Protein AF-A0A9D9TT64-F1 (afdb_monomer_lite)

Sequence (132 aa):
MPFITQQVAKINPESNFFFNSEVLSYPIAPLVSTRFFQDKNNVKTMKTRIVVFIDERNQSVPKIGEHKIENNVLSIYIDYDYSDKIPKKGYTAWYFEFEFTSPQIDAIDTLETYLRDIDPVTSRGTVTMVQG

Foldseek 3Di:
DKDKPKDKDFPCPDDFDDDPPPPDDPPHDKDKDWDWDQDPVRAIKIKMKIKGWAQPVFPDRWDWDDWDDDQLEIETETEGADDPDDRPPHTTIMMMIIMTGDPCPVSRPYYHYYYDHPDPVPPDDDDDDDDD

Structure (mmCIF, N/CA/C/O backbone):
data_AF-A0A9D9TT64-F1
#
_entry.id   AF-A0A9D9TT64-F1
#
loop_
_atom_site.group_PDB
_atom_site.id
_atom_site.type_symbol
_atom_site.label_atom_id
_atom_site.label_alt_id
_atom_site.label_comp_id
_atom_site.label_asym_id
_atom_site.label_entity_id
_atom_site.label_seq_id
_atom_site.pdbx_PDB_ins_code
_atom_site.Cartn_x
_atom_site.Cartn_y
_atom_site.Cartn_z
_atom_site.occupancy
_atom_site.B_iso_or_equiv
_atom_site.auth_seq_id
_atom_site.auth_comp_id
_atom_site.auth_asym_id
_atom_site.auth_atom_id
_atom_site.pdbx_PDB_model_num
ATOM 1 N N . MET A 1 1 ? -8.277 13.278 12.885 1.00 41.47 1 MET A N 1
ATOM 2 C CA . MET A 1 1 ? -7.524 13.133 11.622 1.00 41.47 1 MET A CA 1
ATOM 3 C C . MET A 1 1 ? -6.797 11.805 11.673 1.00 41.47 1 MET A C 1
ATOM 5 O O . MET A 1 1 ? -6.288 11.499 12.747 1.00 41.47 1 MET A O 1
ATOM 9 N N . PRO A 1 2 ? -6.782 11.018 10.590 1.00 56.22 2 PRO A N 1
ATOM 10 C CA . PRO A 1 2 ? -5.975 9.807 10.542 1.00 56.22 2 PRO A CA 1
ATOM 11 C C . PRO A 1 2 ? -4.499 10.178 10.696 1.00 56.22 2 PRO A C 1
ATOM 13 O O . PRO A 1 2 ? -4.012 11.095 10.035 1.00 56.22 2 PRO A O 1
ATOM 16 N N . PHE A 1 3 ? -3.811 9.512 11.620 1.00 53.88 3 PHE A N 1
ATOM 17 C CA . PHE A 1 3 ? -2.372 9.666 11.800 1.00 53.88 3 PHE A CA 1
ATOM 18 C C . PHE A 1 3 ? -1.682 8.566 11.005 1.00 53.88 3 PHE A C 1
ATOM 20 O O . PHE A 1 3 ? -1.972 7.397 11.234 1.00 53.88 3 PHE A O 1
ATOM 27 N N . ILE A 1 4 ? -0.804 8.946 10.077 1.00 60.09 4 ILE A N 1
ATOM 28 C CA . ILE A 1 4 ? -0.002 8.024 9.274 1.00 60.09 4 ILE A CA 1
ATOM 29 C C . ILE A 1 4 ? 1.442 8.169 9.753 1.00 60.09 4 ILE A C 1
ATOM 31 O O . ILE A 1 4 ? 2.141 9.101 9.360 1.00 60.09 4 ILE A O 1
ATOM 35 N N . THR A 1 5 ? 1.909 7.261 10.613 1.00 58.00 5 THR A N 1
ATOM 36 C CA . THR A 1 5 ? 3.359 7.076 10.779 1.00 58.00 5 THR A CA 1
ATOM 37 C C . THR A 1 5 ? 3.846 6.417 9.502 1.00 58.00 5 THR A C 1
ATOM 39 O O . THR A 1 5 ? 3.461 5.284 9.262 1.00 58.00 5 THR A O 1
ATOM 42 N N . GLN A 1 6 ? 4.633 7.096 8.671 1.00 71.81 6 GLN A N 1
ATOM 43 C CA . GLN A 1 6 ? 5.074 6.558 7.384 1.00 71.81 6 GLN A CA 1
ATOM 44 C C . GLN A 1 6 ? 6.572 6.259 7.412 1.00 71.81 6 GLN A C 1
ATOM 46 O O . GLN A 1 6 ? 7.386 7.151 7.646 1.00 71.81 6 GLN A O 1
ATOM 51 N N . GLN A 1 7 ? 6.941 5.019 7.107 1.00 77.94 7 GLN A N 1
ATOM 52 C CA . GLN A 1 7 ? 8.305 4.665 6.733 1.00 77.94 7 GLN A CA 1
ATOM 53 C C . GLN A 1 7 ? 8.324 4.311 5.250 1.00 77.94 7 GLN A C 1
ATOM 55 O O . GLN A 1 7 ? 7.560 3.452 4.818 1.00 77.94 7 GLN A O 1
ATOM 60 N N . VAL A 1 8 ? 9.211 4.952 4.487 1.00 80.38 8 VAL A N 1
ATOM 61 C CA . VAL A 1 8 ? 9.496 4.596 3.091 1.00 80.38 8 VAL A CA 1
ATOM 62 C C . VAL A 1 8 ? 10.962 4.221 2.981 1.00 80.38 8 VAL A C 1
ATOM 64 O O . VAL A 1 8 ? 11.824 4.968 3.443 1.00 80.38 8 VAL A O 1
ATOM 67 N N . ALA A 1 9 ? 11.256 3.070 2.386 1.00 82.69 9 ALA A N 1
ATOM 68 C CA . ALA A 1 9 ? 12.626 2.618 2.186 1.00 82.69 9 ALA A CA 1
ATOM 69 C C . ALA A 1 9 ? 12.784 1.859 0.868 1.00 82.69 9 ALA A C 1
ATOM 71 O O . ALA A 1 9 ? 11.919 1.077 0.477 1.00 82.69 9 ALA A O 1
ATOM 72 N N . LYS A 1 10 ? 13.931 2.041 0.210 1.00 81.56 10 LYS A N 1
ATOM 73 C CA . LYS A 1 10 ? 14.382 1.152 -0.864 1.00 81.56 10 LYS A CA 1
ATOM 74 C C . LYS A 1 10 ? 14.914 -0.132 -0.229 1.00 81.56 10 LYS A C 1
ATOM 76 O O . LYS A 1 10 ? 15.817 -0.062 0.601 1.00 81.56 10 LYS A O 1
ATOM 81 N N . ILE A 1 11 ? 14.367 -1.289 -0.602 1.00 82.25 11 ILE A N 1
ATOM 82 C CA . ILE A 1 11 ? 14.741 -2.579 0.017 1.00 82.25 11 ILE A CA 1
ATOM 83 C C . ILE A 1 11 ? 15.737 -3.398 -0.809 1.00 82.25 11 ILE A C 1
ATOM 85 O O . ILE A 1 11 ? 16.276 -4.380 -0.311 1.00 82.25 11 ILE A O 1
ATOM 89 N N . ASN A 1 12 ? 16.037 -2.974 -2.038 1.00 75.12 12 ASN A N 1
ATOM 90 C CA . ASN A 1 12 ? 17.067 -3.565 -2.895 1.00 75.12 12 ASN A CA 1
ATOM 91 C C . ASN A 1 12 ? 18.101 -2.521 -3.355 1.00 75.12 12 ASN A C 1
ATOM 93 O O . ASN A 1 12 ? 18.135 -2.132 -4.522 1.00 75.12 12 ASN A O 1
ATOM 97 N N . PRO A 1 13 ? 18.942 -2.007 -2.446 1.00 61.00 13 PRO A N 1
ATOM 98 C CA . PRO A 1 13 ? 19.910 -0.972 -2.795 1.00 61.00 13 PRO A CA 1
ATOM 99 C C . PRO A 1 13 ? 20.976 -1.441 -3.801 1.00 61.00 13 PRO A C 1
ATOM 101 O O . PRO A 1 13 ? 21.457 -0.609 -4.564 1.00 61.00 13 PRO A O 1
ATOM 104 N N . GLU A 1 14 ? 21.303 -2.739 -3.839 1.00 61.53 14 GLU A N 1
ATOM 105 C CA . GLU A 1 14 ? 22.468 -3.260 -4.580 1.00 61.53 14 GLU A CA 1
ATOM 106 C C . GLU A 1 14 ? 22.148 -4.220 -5.739 1.00 61.53 14 GLU A C 1
ATOM 108 O O . GLU A 1 14 ? 23.037 -4.547 -6.523 1.00 61.53 14 GLU A O 1
ATOM 113 N N . SER A 1 15 ? 20.901 -4.676 -5.891 1.00 61.19 15 SER A N 1
ATOM 114 C CA . SER A 1 15 ? 20.521 -5.618 -6.951 1.00 61.19 15 SER A CA 1
ATOM 115 C C . SER A 1 15 ? 19.167 -5.280 -7.566 1.00 61.19 15 SER A C 1
ATOM 117 O O . SER A 1 15 ? 18.179 -5.031 -6.873 1.00 61.19 15 SER A O 1
ATOM 119 N N . ASN A 1 16 ? 19.113 -5.282 -8.895 1.00 62.78 16 ASN A N 1
ATOM 120 C CA . ASN A 1 16 ? 17.876 -5.064 -9.630 1.00 62.78 16 ASN A CA 1
ATOM 121 C C . ASN A 1 16 ? 17.043 -6.345 -9.651 1.00 62.78 16 ASN A C 1
ATOM 123 O O . ASN A 1 16 ? 17.559 -7.427 -9.940 1.00 62.78 16 ASN A O 1
ATOM 127 N N . PHE A 1 17 ? 15.742 -6.218 -9.385 1.00 67.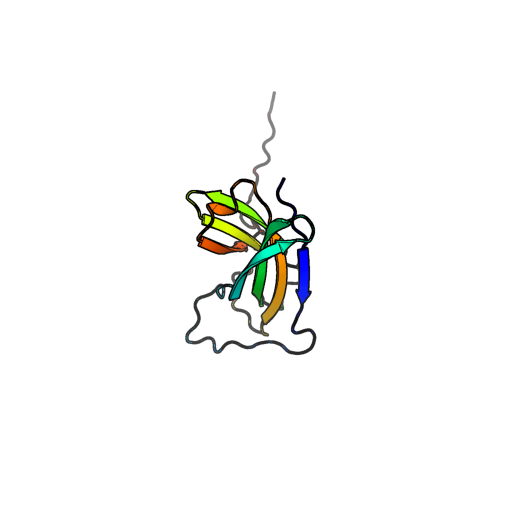44 17 PHE A N 1
ATOM 128 C CA . PHE A 1 17 ? 14.810 -7.307 -9.650 1.00 67.44 17 PHE A CA 1
ATOM 129 C C . PHE A 1 17 ? 14.495 -7.342 -11.140 1.00 67.44 17 PHE A C 1
ATOM 131 O O . PHE A 1 17 ? 14.138 -6.321 -11.733 1.00 67.44 17 PHE A O 1
ATOM 138 N N . PHE A 1 18 ? 14.588 -8.528 -11.731 1.00 69.19 18 PHE A N 1
ATOM 139 C CA . PHE A 1 18 ? 14.080 -8.793 -13.067 1.00 69.19 18 PHE A CA 1
ATOM 140 C C . PHE A 1 18 ? 12.884 -9.707 -12.932 1.00 69.19 18 PHE A C 1
ATOM 142 O O . PHE A 1 18 ? 12.988 -10.822 -12.422 1.00 69.19 18 PHE A O 1
ATOM 149 N N . PHE A 1 19 ? 11.746 -9.222 -13.393 1.00 68.00 19 PHE A N 1
ATOM 150 C CA . PHE A 1 19 ? 10.599 -10.079 -13.559 1.00 68.00 19 PHE A CA 1
ATOM 151 C C . PHE A 1 19 ? 10.642 -10.713 -14.948 1.00 68.00 19 PHE A C 1
ATOM 153 O O . PHE A 1 19 ? 10.956 -10.032 -15.923 1.00 68.00 19 PHE A O 1
ATOM 160 N N . ASN A 1 20 ? 10.335 -12.008 -15.045 1.00 64.12 20 ASN A N 1
ATOM 161 C CA . ASN A 1 20 ? 10.224 -12.671 -16.339 1.00 64.12 20 ASN A CA 1
ATOM 162 C C . ASN A 1 20 ? 9.018 -12.081 -17.097 1.00 64.12 20 ASN A C 1
ATOM 164 O O . ASN A 1 20 ? 7.872 -12.236 -16.676 1.00 64.12 20 ASN A O 1
ATOM 168 N N . SER A 1 21 ? 9.299 -11.326 -18.160 1.00 59.97 21 SER A N 1
ATOM 169 C CA . SER A 1 21 ? 8.387 -10.345 -18.761 1.00 59.97 21 SER A CA 1
ATOM 170 C C . SER A 1 21 ? 7.283 -10.938 -19.638 1.00 59.97 21 SER A C 1
ATOM 172 O O . SER A 1 21 ? 6.427 -10.194 -20.101 1.00 59.97 21 SER A O 1
ATOM 174 N N . GLU A 1 22 ? 7.284 -12.247 -19.897 1.00 59.03 22 GLU A N 1
ATOM 175 C CA . GLU A 1 22 ? 6.323 -12.862 -20.826 1.00 59.03 22 GLU A CA 1
ATOM 176 C C . GLU A 1 22 ? 4.923 -13.075 -20.222 1.00 59.03 22 GLU A C 1
ATOM 178 O O . GLU A 1 22 ? 3.971 -13.308 -20.962 1.00 59.03 22 GLU A O 1
ATOM 183 N N . VAL A 1 23 ? 4.772 -12.975 -18.894 1.00 60.72 23 VAL A N 1
ATOM 184 C CA . VAL A 1 23 ? 3.529 -13.357 -18.186 1.00 60.72 23 VAL A CA 1
ATOM 185 C C . VAL A 1 23 ? 2.965 -12.233 -17.300 1.00 60.72 23 VAL A C 1
ATOM 187 O O . VAL A 1 23 ? 1.935 -12.407 -16.655 1.00 60.72 23 VAL A O 1
ATOM 190 N N . LEU A 1 24 ? 3.603 -11.059 -17.246 1.00 64.88 24 LEU A N 1
ATOM 191 C CA . LEU A 1 24 ? 3.208 -9.993 -16.317 1.00 64.88 24 LEU A CA 1
ATOM 192 C C . LEU A 1 24 ? 2.459 -8.850 -16.997 1.00 64.88 24 LEU A C 1
ATOM 194 O O . LEU A 1 24 ? 2.939 -8.252 -17.957 1.00 64.88 24 LEU A O 1
ATOM 198 N N . SER A 1 25 ? 1.300 -8.506 -16.435 1.00 66.88 25 SER A N 1
ATOM 199 C CA . SER A 1 25 ? 0.593 -7.258 -16.716 1.00 66.88 25 SER A CA 1
ATOM 200 C C . SER A 1 25 ? 1.236 -6.107 -15.942 1.00 66.88 25 SER A C 1
ATOM 202 O O . SER A 1 25 ? 1.441 -6.217 -14.731 1.00 66.88 25 SER A O 1
ATOM 204 N N . TYR A 1 26 ? 1.530 -5.004 -16.631 1.00 66.88 26 TYR A N 1
ATOM 205 C CA . TYR A 1 26 ? 2.085 -3.789 -16.036 1.00 66.88 26 TYR A CA 1
ATOM 206 C C . TYR A 1 26 ? 1.002 -2.716 -15.827 1.00 66.88 26 TYR A C 1
ATOM 208 O O . TYR A 1 26 ? 0.108 -2.614 -16.670 1.00 66.88 26 TYR A O 1
ATOM 216 N N . PRO A 1 27 ? 1.090 -1.894 -14.762 1.00 71.56 27 PRO A N 1
ATOM 217 C CA . PRO A 1 27 ? 2.075 -1.953 -13.676 1.00 71.56 27 PRO A CA 1
ATOM 218 C C . PRO A 1 27 ? 1.908 -3.205 -12.798 1.00 71.56 27 PRO A C 1
ATOM 220 O O . PRO A 1 27 ? 0.821 -3.768 -12.698 1.00 71.56 27 PRO A O 1
ATOM 223 N N . ILE A 1 28 ? 3.001 -3.654 -12.170 1.00 77.38 28 ILE A N 1
ATOM 224 C CA . ILE A 1 28 ? 2.964 -4.817 -11.272 1.00 77.38 28 ILE A CA 1
ATOM 225 C C . ILE A 1 28 ? 2.147 -4.443 -10.035 1.00 77.38 28 ILE A C 1
ATOM 227 O O . ILE A 1 28 ? 2.428 -3.429 -9.396 1.00 77.38 28 ILE A O 1
ATOM 231 N N . ALA A 1 29 ? 1.159 -5.269 -9.690 1.00 81.06 29 ALA A N 1
ATOM 232 C CA . ALA A 1 29 ? 0.326 -5.043 -8.517 1.00 81.06 29 ALA A CA 1
ATOM 233 C C . ALA A 1 29 ? 1.172 -4.963 -7.224 1.00 81.06 29 ALA A C 1
ATOM 235 O O . ALA A 1 29 ? 2.117 -5.745 -7.062 1.00 81.06 29 ALA A O 1
ATOM 236 N N . PRO A 1 30 ? 0.842 -4.053 -6.288 1.00 85.75 30 PRO A N 1
ATOM 237 C CA . PRO A 1 30 ? 1.486 -4.002 -4.980 1.00 85.75 30 PRO A CA 1
ATOM 238 C C . PRO A 1 30 ? 1.337 -5.311 -4.200 1.00 85.75 30 PRO A C 1
ATOM 240 O O . PRO A 1 30 ? 0.292 -5.960 -4.238 1.00 85.75 30 PRO A O 1
ATOM 243 N N . LEU A 1 31 ? 2.357 -5.656 -3.416 1.00 88.94 31 LEU A N 1
ATOM 244 C CA . LEU A 1 31 ? 2.252 -6.693 -2.392 1.00 88.94 31 LEU A CA 1
ATOM 245 C C . LEU A 1 31 ? 1.866 -6.037 -1.074 1.00 88.94 31 LEU A C 1
ATOM 247 O O . LEU A 1 31 ? 2.574 -5.150 -0.600 1.00 88.94 31 LEU A O 1
ATOM 251 N N . VAL A 1 32 ? 0.765 -6.479 -0.473 1.00 91.00 32 VAL A N 1
ATOM 252 C CA . VAL A 1 32 ? 0.191 -5.836 0.713 1.00 91.00 32 VAL A CA 1
ATOM 253 C C . VAL A 1 32 ? -0.014 -6.849 1.824 1.00 91.00 32 VAL A C 1
ATOM 255 O O . VAL A 1 32 ? -0.508 -7.952 1.606 1.00 91.00 32 VAL A O 1
ATOM 258 N N . SER A 1 33 ? 0.332 -6.449 3.041 1.00 91.44 33 SER A N 1
ATOM 259 C CA . SER A 1 33 ? -0.028 -7.158 4.262 1.00 91.44 33 SER A CA 1
ATOM 260 C C . SER A 1 33 ? -0.568 -6.159 5.270 1.00 91.44 33 SER A C 1
ATOM 262 O O . SER A 1 33 ? 0.038 -5.112 5.495 1.00 91.44 33 SER A O 1
ATOM 264 N N . THR A 1 34 ? -1.699 -6.482 5.888 1.00 92.56 34 THR A N 1
ATOM 265 C CA . THR A 1 34 ? -2.310 -5.641 6.915 1.00 92.56 34 THR A CA 1
ATOM 266 C C . THR A 1 34 ? -2.752 -6.467 8.112 1.00 92.56 34 THR A C 1
ATOM 268 O O . THR A 1 34 ? -3.074 -7.650 7.988 1.00 92.56 34 THR A O 1
ATOM 271 N N . ARG A 1 35 ? -2.733 -5.847 9.291 1.00 93.19 35 ARG A N 1
ATOM 272 C CA . ARG A 1 35 ? -3.291 -6.410 10.521 1.00 93.19 35 ARG A CA 1
ATOM 273 C C . ARG A 1 35 ? -3.802 -5.309 11.434 1.00 93.19 35 ARG A C 1
ATOM 275 O O . ARG A 1 35 ? -3.203 -4.238 11.521 1.00 93.19 35 ARG A O 1
ATOM 282 N N . PHE A 1 36 ? -4.837 -5.615 12.203 1.00 93.25 36 PHE A N 1
ATOM 283 C CA . PHE A 1 36 ? -5.236 -4.774 13.324 1.00 93.25 36 PHE A CA 1
ATOM 284 C C . PHE A 1 36 ? -4.399 -5.083 14.569 1.00 93.25 36 PHE A C 1
ATOM 286 O O . PHE A 1 36 ? -3.982 -6.220 14.801 1.00 93.25 36 PHE A O 1
ATOM 293 N N . PHE A 1 37 ? -4.158 -4.061 15.379 1.00 91.31 37 PHE A N 1
ATOM 294 C CA . PHE A 1 37 ? -3.618 -4.175 16.727 1.00 91.31 37 PHE A CA 1
ATOM 295 C C . PHE A 1 37 ? -4.209 -3.069 17.609 1.00 91.31 37 PHE A C 1
ATOM 297 O O . PHE A 1 37 ? -4.802 -2.119 17.102 1.00 91.31 37 PHE A O 1
ATOM 304 N N . GLN A 1 38 ? -4.068 -3.198 18.924 1.00 91.56 38 GLN A N 1
ATOM 305 C CA . GLN A 1 38 ? -4.352 -2.113 19.862 1.00 91.56 38 GLN A CA 1
ATOM 306 C C . GLN A 1 38 ? -3.030 -1.500 20.310 1.00 91.56 38 GLN A C 1
ATOM 308 O O . GLN A 1 38 ? -2.091 -2.227 20.646 1.00 91.56 38 GLN A O 1
ATOM 313 N N . ASP A 1 39 ? -2.938 -0.175 20.265 1.00 81.69 39 ASP A N 1
ATOM 314 C CA . ASP A 1 39 ? -1.766 0.536 20.763 1.00 81.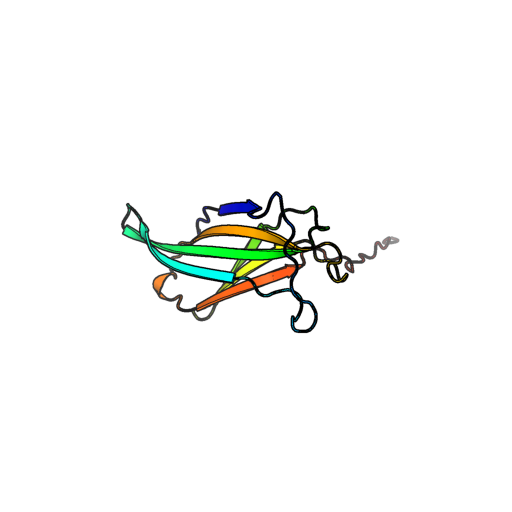69 39 ASP A CA 1
ATOM 315 C C . ASP A 1 39 ? -1.746 0.607 22.304 1.00 81.69 39 ASP A C 1
ATOM 317 O O . ASP A 1 39 ? -2.623 0.084 22.996 1.00 81.69 39 ASP A O 1
ATOM 321 N N . LYS A 1 40 ? -0.729 1.271 22.866 1.00 84.06 40 LYS A N 1
ATOM 322 C CA . LYS A 1 40 ? -0.574 1.420 24.325 1.00 84.06 40 LYS A CA 1
ATOM 323 C C . LYS A 1 40 ? -1.719 2.195 24.994 1.00 84.06 40 LYS A C 1
ATOM 325 O O . LYS A 1 40 ? -1.855 2.118 26.210 1.00 84.06 40 LYS A O 1
ATOM 330 N N . ASN A 1 41 ? -2.515 2.927 24.219 1.00 87.06 41 ASN A N 1
ATOM 331 C CA . ASN A 1 41 ? -3.652 3.716 24.676 1.00 87.06 41 ASN A CA 1
ATOM 332 C C . ASN A 1 41 ? -4.992 3.016 24.383 1.00 87.06 41 ASN A C 1
ATOM 334 O O . ASN A 1 41 ? -6.039 3.657 24.461 1.00 87.06 41 ASN A O 1
ATOM 338 N N . ASN A 1 42 ? -4.976 1.717 24.048 1.00 87.50 42 ASN A N 1
ATOM 339 C CA . ASN A 1 42 ? -6.139 0.931 23.617 1.00 87.50 42 ASN A CA 1
ATOM 340 C C . ASN A 1 42 ? -6.824 1.461 22.345 1.00 87.50 42 ASN A C 1
ATOM 342 O O . ASN A 1 42 ? -7.984 1.139 22.083 1.00 87.50 42 ASN A O 1
ATOM 346 N N . VAL A 1 43 ? -6.122 2.244 21.525 1.00 88.94 43 VAL A N 1
ATOM 347 C CA . VAL A 1 43 ? -6.640 2.694 20.233 1.00 88.94 43 VAL A CA 1
ATOM 348 C C . VAL A 1 43 ? -6.439 1.568 19.227 1.00 88.94 43 VAL A C 1
ATOM 350 O O . VAL A 1 43 ? -5.322 1.079 19.035 1.00 88.94 43 VAL A O 1
ATOM 353 N N . LYS A 1 44 ? -7.532 1.126 18.592 1.00 91.25 44 LYS A N 1
ATOM 354 C CA . LYS A 1 44 ? -7.458 0.168 17.488 1.00 91.25 44 LYS A CA 1
ATOM 355 C C . LYS A 1 44 ? -6.790 0.846 16.298 1.00 91.25 44 LYS A C 1
ATOM 357 O O . LYS A 1 44 ? -7.240 1.892 15.833 1.00 91.25 44 LYS A O 1
ATOM 362 N N . THR A 1 45 ? -5.744 0.207 15.800 1.00 91.06 45 THR A N 1
ATOM 363 C CA . THR A 1 45 ? -4.881 0.721 14.744 1.00 91.06 45 THR A CA 1
ATOM 364 C C . THR A 1 45 ? -4.662 -0.370 13.712 1.00 91.06 45 THR A C 1
ATOM 366 O O . THR A 1 45 ? -4.447 -1.538 14.042 1.00 91.06 45 THR A O 1
ATOM 369 N N . MET A 1 46 ? -4.714 0.001 12.440 1.00 91.38 46 MET A N 1
ATOM 370 C CA . MET A 1 46 ? -4.382 -0.886 11.336 1.00 91.38 46 MET A CA 1
ATOM 371 C C . MET A 1 46 ? -2.922 -0.657 10.954 1.00 91.38 46 MET A C 1
ATOM 373 O O . MET A 1 46 ? -2.544 0.455 10.598 1.00 91.38 46 MET A O 1
ATOM 377 N N . LYS A 1 47 ? -2.100 -1.703 11.025 1.00 91.88 47 LYS A N 1
ATOM 378 C CA . LYS A 1 47 ? -0.711 -1.684 10.564 1.00 91.88 47 LYS A CA 1
ATOM 379 C C . LYS A 1 47 ? -0.624 -2.329 9.196 1.00 91.88 47 LYS A C 1
ATOM 381 O O . LYS A 1 47 ? -0.917 -3.517 9.071 1.00 91.88 47 LYS A O 1
ATOM 386 N N . THR A 1 48 ? -0.160 -1.570 8.216 1.00 90.88 48 THR A N 1
ATOM 387 C CA . THR A 1 48 ? -0.070 -2.012 6.827 1.00 90.88 48 THR A CA 1
ATOM 388 C C . THR A 1 48 ? 1.359 -1.911 6.325 1.00 90.88 48 THR A C 1
ATOM 390 O O . THR A 1 48 ? 2.084 -0.964 6.632 1.00 90.88 48 THR A O 1
ATOM 393 N N . ARG A 1 49 ? 1.751 -2.901 5.527 1.00 91.94 49 ARG A N 1
ATOM 394 C CA . ARG A 1 49 ? 3.019 -2.965 4.814 1.00 91.94 49 ARG A CA 1
ATOM 395 C C . ARG A 1 49 ? 2.742 -3.158 3.339 1.00 91.94 49 ARG A C 1
ATOM 397 O O . ARG A 1 49 ? 1.980 -4.055 2.984 1.00 91.94 49 ARG A O 1
ATOM 404 N N . ILE A 1 50 ? 3.358 -2.332 2.509 1.00 90.69 50 ILE A N 1
ATOM 405 C CA . ILE A 1 50 ? 3.214 -2.375 1.058 1.00 90.69 50 ILE A CA 1
ATOM 406 C C . ILE A 1 50 ? 4.604 -2.477 0.444 1.00 90.69 50 ILE A C 1
ATOM 408 O O . ILE A 1 50 ? 5.510 -1.740 0.826 1.00 90.69 50 ILE A O 1
ATOM 412 N N . VAL A 1 51 ? 4.768 -3.376 -0.520 1.00 90.62 51 VAL A N 1
ATOM 413 C CA . VAL A 1 51 ? 5.928 -3.406 -1.409 1.00 90.62 51 VAL A CA 1
ATOM 414 C C . VAL A 1 51 ? 5.453 -3.133 -2.825 1.00 90.62 51 VAL A C 1
ATOM 416 O O . VAL A 1 51 ? 4.558 -3.814 -3.324 1.00 90.62 51 VAL A O 1
ATOM 419 N N . VAL A 1 52 ? 6.059 -2.144 -3.474 1.00 88.75 52 VAL A N 1
ATOM 420 C CA . VAL A 1 52 ? 5.807 -1.826 -4.884 1.00 88.75 52 VAL A CA 1
ATOM 421 C C . VAL A 1 52 ? 7.085 -1.966 -5.693 1.00 88.75 52 VAL A C 1
ATOM 423 O O . VAL A 1 52 ? 8.183 -1.742 -5.182 1.00 88.75 52 VAL A O 1
ATOM 426 N N . PHE A 1 53 ? 6.930 -2.312 -6.966 1.00 86.19 53 PHE A N 1
ATOM 427 C CA . PHE A 1 53 ? 8.034 -2.477 -7.901 1.00 86.19 53 PHE A CA 1
ATOM 428 C C . PHE A 1 53 ? 7.934 -1.409 -8.978 1.00 86.19 53 PHE A C 1
ATOM 430 O O . PHE A 1 53 ? 7.008 -1.410 -9.786 1.00 86.19 53 PHE A O 1
ATOM 437 N N . ILE A 1 54 ? 8.895 -0.494 -8.981 1.00 84.88 54 ILE A N 1
ATOM 438 C CA . ILE A 1 54 ? 8.939 0.645 -9.897 1.00 84.88 54 ILE A CA 1
ATOM 439 C C . ILE A 1 54 ? 10.176 0.503 -10.770 1.00 84.88 54 ILE A C 1
ATOM 441 O O . ILE A 1 54 ? 11.198 -0.014 -10.325 1.00 84.88 54 ILE A O 1
ATOM 445 N N . ASP A 1 55 ? 10.081 0.941 -12.020 1.00 82.69 55 ASP A N 1
ATOM 446 C CA . ASP A 1 55 ? 11.228 1.037 -12.918 1.00 82.69 55 ASP A CA 1
ATOM 447 C C . ASP A 1 55 ? 12.408 1.735 -12.228 1.00 82.69 55 ASP A C 1
ATOM 449 O O . ASP A 1 55 ? 12.259 2.844 -11.722 1.00 82.69 55 ASP A O 1
ATOM 453 N N . GLU A 1 56 ? 13.593 1.124 -12.224 1.00 80.81 56 GLU A N 1
ATOM 454 C CA . GLU A 1 56 ? 14.773 1.741 -11.599 1.00 80.81 56 GLU A CA 1
ATOM 455 C C . GLU A 1 56 ? 15.200 3.062 -12.255 1.00 80.81 56 GLU A C 1
ATOM 457 O O . GLU A 1 56 ? 15.961 3.837 -11.675 1.00 80.81 56 GLU A O 1
ATOM 462 N N . ARG A 1 57 ? 14.758 3.310 -13.495 1.00 80.75 57 ARG A N 1
ATOM 463 C CA . ARG A 1 57 ? 15.016 4.575 -14.185 1.00 80.75 57 ARG A CA 1
ATOM 464 C C . ARG A 1 57 ? 14.296 5.725 -13.496 1.00 80.75 57 ARG A C 1
ATOM 466 O O . ARG A 1 57 ? 14.771 6.855 -13.596 1.00 80.75 57 ARG A O 1
ATOM 473 N N . ASN A 1 58 ? 13.201 5.439 -12.796 1.00 79.88 58 ASN A N 1
ATOM 474 C CA . ASN A 1 58 ? 12.500 6.421 -11.994 1.00 79.88 58 ASN A CA 1
ATOM 475 C C . ASN A 1 58 ? 13.368 6.828 -10.794 1.00 79.88 58 ASN A C 1
ATOM 477 O O . ASN A 1 58 ? 13.694 6.009 -9.935 1.00 79.88 58 ASN A O 1
ATOM 481 N N . GLN A 1 59 ? 13.760 8.102 -10.766 1.00 76.81 59 GLN A N 1
ATOM 482 C CA . GLN A 1 59 ? 14.568 8.683 -9.689 1.00 76.81 59 GLN A CA 1
ATOM 483 C C . GLN A 1 59 ? 13.706 9.288 -8.572 1.00 76.81 59 GLN A C 1
ATOM 485 O O . GLN A 1 59 ? 14.222 9.620 -7.504 1.00 76.81 59 GLN A O 1
ATOM 490 N N . SER A 1 60 ? 12.402 9.435 -8.807 1.00 83.38 60 SER A N 1
ATOM 491 C CA . SER A 1 60 ? 11.457 9.999 -7.854 1.00 83.38 60 SER A CA 1
ATOM 492 C C . SER A 1 60 ? 11.097 8.958 -6.797 1.00 83.38 60 SER A C 1
ATOM 494 O O . SER A 1 60 ? 10.700 7.833 -7.103 1.00 83.38 60 SER A O 1
ATOM 496 N N . VAL A 1 61 ? 11.222 9.343 -5.527 1.00 85.44 61 VAL A N 1
ATOM 497 C CA . VAL A 1 61 ? 10.791 8.504 -4.404 1.00 85.44 61 VAL A CA 1
ATOM 498 C C . VAL A 1 61 ? 9.261 8.412 -4.433 1.00 85.44 61 VAL A C 1
ATOM 500 O O . VAL A 1 61 ? 8.603 9.455 -4.358 1.00 85.44 61 VAL A O 1
ATOM 503 N N . PRO A 1 62 ? 8.673 7.208 -4.528 1.00 88.81 62 PRO A N 1
ATOM 504 C CA . PRO A 1 62 ? 7.229 7.059 -4.459 1.00 88.81 62 PRO A CA 1
ATOM 505 C C . PRO A 1 62 ? 6.726 7.419 -3.061 1.00 88.81 62 PRO A C 1
ATOM 507 O O . PRO A 1 62 ? 7.427 7.257 -2.057 1.00 88.81 62 PRO A O 1
ATOM 510 N N . LYS A 1 63 ? 5.487 7.890 -2.977 1.00 89.25 63 LYS A N 1
ATOM 511 C CA . LYS A 1 63 ? 4.890 8.361 -1.722 1.00 89.25 63 LYS A CA 1
ATOM 512 C C . LYS A 1 63 ? 3.498 7.779 -1.527 1.00 89.25 63 LYS A C 1
ATOM 514 O O . LYS A 1 63 ? 2.816 7.446 -2.489 1.00 89.25 63 LYS A O 1
ATOM 519 N N . ILE A 1 64 ? 3.061 7.691 -0.275 1.00 87.44 64 ILE A N 1
ATOM 520 C CA . ILE A 1 64 ? 1.639 7.500 0.009 1.00 87.44 64 ILE A CA 1
ATOM 521 C C . ILE A 1 64 ? 0.931 8.791 -0.409 1.00 87.44 64 ILE A C 1
ATOM 523 O O . ILE A 1 64 ? 1.282 9.878 0.052 1.00 87.44 64 ILE A O 1
ATOM 527 N N . GLY A 1 65 ? 0.005 8.657 -1.347 1.00 86.19 65 GLY A N 1
ATOM 528 C CA . GLY A 1 65 ? -0.846 9.720 -1.845 1.00 86.19 65 GLY A CA 1
ATOM 529 C C . GLY A 1 65 ? -2.124 9.832 -1.025 1.00 86.19 65 GLY A C 1
ATOM 530 O O . GLY A 1 65 ? -2.128 9.772 0.207 1.00 86.19 65 GLY A O 1
ATOM 531 N N . GLU A 1 66 ? -3.235 10.008 -1.728 1.00 86.75 66 GLU A N 1
ATOM 532 C CA . GLU A 1 66 ? -4.548 10.095 -1.100 1.00 86.75 66 GLU A CA 1
ATOM 533 C C . GLU A 1 66 ? -4.975 8.755 -0.488 1.00 86.75 66 GLU A C 1
ATOM 535 O O . GLU A 1 66 ? -4.500 7.676 -0.853 1.00 86.75 66 GLU A O 1
ATOM 540 N N . HIS A 1 67 ? -5.909 8.833 0.453 1.00 88.31 67 HIS A N 1
ATOM 541 C CA . HIS A 1 67 ? -6.624 7.678 0.969 1.00 88.31 67 HIS A CA 1
ATOM 542 C C . HIS A 1 67 ? -8.089 8.047 1.175 1.00 88.31 67 HIS A C 1
ATOM 544 O O . HIS A 1 67 ? -8.415 9.199 1.467 1.00 88.31 67 HIS A O 1
ATOM 550 N N . LYS A 1 68 ? -8.974 7.064 1.029 1.00 90.56 68 LYS A N 1
ATOM 551 C CA . LYS A 1 68 ? -10.417 7.249 1.199 1.00 90.56 68 LYS A CA 1
ATOM 552 C C . LYS A 1 68 ? -11.031 6.045 1.892 1.00 90.56 68 LYS A C 1
ATOM 554 O O . LYS A 1 68 ? -10.594 4.922 1.662 1.00 90.56 68 LYS A O 1
ATOM 559 N N . ILE A 1 69 ? -12.038 6.298 2.722 1.00 90.56 69 ILE A N 1
ATOM 560 C CA . ILE A 1 69 ? -12.908 5.254 3.261 1.00 90.56 69 ILE A CA 1
ATOM 561 C C . ILE A 1 69 ? -14.270 5.418 2.602 1.00 90.56 69 ILE A C 1
ATOM 563 O O . ILE A 1 69 ? -14.888 6.475 2.717 1.00 90.56 69 ILE A O 1
ATOM 567 N N . GLU A 1 70 ? -14.733 4.376 1.925 1.00 92.00 70 GLU A N 1
ATOM 568 C CA . GLU A 1 70 ? -16.037 4.340 1.275 1.00 92.00 70 GLU A CA 1
ATOM 569 C C . GLU A 1 70 ? -16.570 2.906 1.335 1.00 92.00 70 GLU A C 1
ATOM 571 O O . GLU A 1 70 ? -15.846 1.973 1.012 1.00 92.00 70 GLU A O 1
ATOM 576 N N . ASN A 1 71 ? -17.818 2.711 1.773 1.00 92.50 71 ASN A N 1
ATOM 577 C CA . ASN A 1 71 ? -18.463 1.390 1.829 1.00 92.50 71 ASN A CA 1
ATOM 578 C C . ASN A 1 71 ? -17.610 0.291 2.501 1.00 92.50 71 ASN A C 1
ATOM 580 O O . ASN A 1 71 ? -17.474 -0.792 1.945 1.00 92.50 71 ASN A O 1
ATOM 584 N N . ASN A 1 72 ? -17.025 0.568 3.674 1.00 92.62 72 ASN A N 1
ATOM 585 C CA . ASN A 1 72 ? -16.144 -0.353 4.423 1.00 92.62 72 ASN A CA 1
ATOM 586 C C . ASN A 1 72 ? -14.798 -0.685 3.747 1.00 92.62 72 ASN A C 1
ATOM 588 O O . ASN A 1 72 ? -14.005 -1.461 4.282 1.00 92.62 72 ASN A O 1
ATOM 592 N N . VAL A 1 73 ? -14.497 -0.044 2.619 1.00 92.31 73 VAL A N 1
ATOM 593 C CA . VAL A 1 73 ? -13.234 -0.182 1.901 1.00 92.31 73 VAL A CA 1
ATOM 594 C C . VAL A 1 73 ? -12.340 1.011 2.211 1.00 92.31 73 VAL A C 1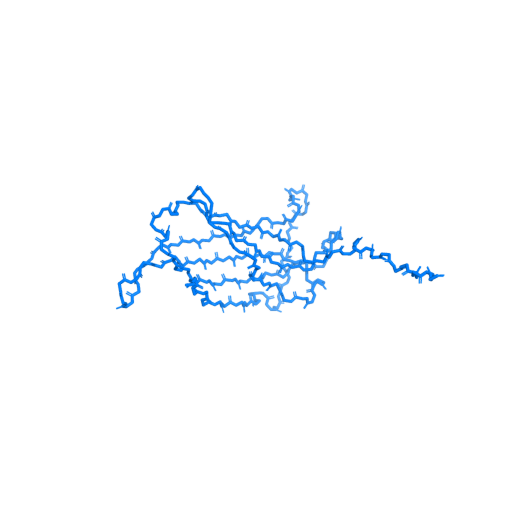
ATOM 596 O O . VAL A 1 73 ? -12.736 2.163 2.028 1.00 92.31 73 VAL A O 1
ATOM 599 N N . LEU A 1 74 ? -11.114 0.742 2.656 1.00 91.69 74 LEU A N 1
ATOM 600 C CA . LEU A 1 74 ? -10.042 1.731 2.687 1.00 91.69 74 LEU A CA 1
ATOM 601 C C . LEU A 1 74 ? -9.214 1.601 1.411 1.00 91.69 74 LEU A C 1
ATOM 603 O O . LEU A 1 74 ? -8.513 0.610 1.229 1.00 91.69 74 LEU A O 1
ATOM 607 N N . SER A 1 75 ? -9.258 2.614 0.552 1.00 91.94 75 SER A N 1
ATOM 608 C CA . SER A 1 75 ? -8.396 2.688 -0.629 1.00 91.94 75 SER A CA 1
ATOM 609 C C . SER A 1 75 ? -7.181 3.564 -0.341 1.00 91.94 75 SER A C 1
ATOM 611 O O . SER A 1 75 ? -7.318 4.657 0.217 1.00 91.94 75 SER A O 1
ATOM 613 N N . ILE A 1 76 ? -6.002 3.107 -0.758 1.00 89.50 76 ILE A N 1
ATOM 614 C CA . ILE A 1 76 ? -4.725 3.809 -0.593 1.00 89.50 76 ILE A CA 1
ATOM 615 C C . ILE A 1 76 ? -4.025 3.913 -1.938 1.00 89.50 76 ILE A C 1
ATOM 617 O O . ILE A 1 76 ? -3.845 2.916 -2.637 1.00 89.50 76 ILE A O 1
ATOM 621 N N . TYR A 1 77 ? -3.597 5.122 -2.278 1.00 88.81 77 TYR A N 1
ATOM 622 C CA . TYR A 1 77 ? -2.876 5.391 -3.512 1.00 88.81 77 TYR A CA 1
ATOM 623 C C . TYR A 1 77 ? -1.383 5.528 -3.212 1.00 88.81 77 TYR A C 1
ATOM 625 O O . TYR A 1 77 ? -0.984 6.266 -2.314 1.00 88.81 77 TYR A O 1
ATOM 633 N N . ILE A 1 78 ? -0.557 4.792 -3.949 1.00 88.69 78 ILE A N 1
ATOM 634 C CA . ILE A 1 78 ? 0.893 4.945 -3.973 1.00 88.69 78 ILE A CA 1
ATOM 635 C C . ILE A 1 78 ? 1.239 5.727 -5.230 1.00 88.69 78 ILE A C 1
ATOM 637 O O . ILE A 1 78 ? 1.127 5.233 -6.350 1.00 88.69 78 ILE A O 1
ATOM 641 N N . ASP A 1 79 ? 1.638 6.962 -4.998 1.00 88.38 79 ASP A N 1
ATOM 642 C CA . ASP A 1 79 ? 1.929 7.972 -5.992 1.00 88.38 79 ASP A CA 1
ATOM 643 C C . ASP A 1 79 ? 3.369 7.809 -6.492 1.00 88.38 79 ASP A C 1
ATOM 645 O O . ASP A 1 79 ? 4.314 7.831 -5.694 1.00 88.38 79 ASP A O 1
ATOM 649 N N . TYR A 1 80 ? 3.544 7.658 -7.806 1.00 84.62 80 TYR A N 1
ATOM 650 C CA . TYR A 1 80 ? 4.851 7.549 -8.457 1.00 84.62 80 TYR A CA 1
ATOM 651 C C . TYR A 1 80 ? 4.849 8.178 -9.853 1.00 84.62 80 TYR A C 1
ATOM 653 O O . TYR A 1 80 ? 3.805 8.335 -10.463 1.00 84.62 80 TYR A O 1
ATOM 661 N N . ASP A 1 81 ? 6.028 8.549 -10.342 1.00 83.12 81 ASP A N 1
ATOM 662 C CA . ASP A 1 81 ? 6.233 9.140 -11.672 1.00 83.12 81 ASP A CA 1
ATOM 663 C C . ASP A 1 81 ? 6.297 8.028 -12.742 1.00 83.12 81 ASP A C 1
ATOM 665 O O . ASP A 1 81 ? 7.312 7.336 -12.888 1.00 83.12 81 ASP A O 1
ATOM 669 N N . TYR A 1 82 ? 5.179 7.717 -13.396 1.00 73.31 82 TYR A N 1
ATOM 670 C CA . TYR A 1 82 ? 5.127 6.572 -14.302 1.00 73.31 82 TYR A CA 1
ATOM 671 C C . TYR A 1 82 ? 5.836 6.853 -15.629 1.00 73.31 82 TYR A C 1
ATOM 673 O O . TYR A 1 82 ? 5.844 7.951 -16.171 1.00 73.31 82 TYR A O 1
ATOM 681 N N . SER A 1 83 ? 6.405 5.797 -16.207 1.00 68.69 83 SER A N 1
ATOM 682 C CA . SER A 1 83 ? 6.910 5.823 -17.571 1.00 68.69 83 SER A CA 1
ATOM 683 C C . SER A 1 83 ? 6.248 4.714 -18.373 1.00 68.69 83 SER A C 1
ATOM 685 O O . SER A 1 83 ? 6.377 3.545 -18.020 1.00 68.69 83 SER A O 1
ATOM 687 N N . ASP A 1 84 ? 5.656 5.062 -19.519 1.00 65.19 84 ASP A N 1
ATOM 688 C CA . ASP A 1 84 ? 5.100 4.108 -20.499 1.00 65.19 84 ASP A CA 1
ATOM 689 C C . ASP A 1 84 ? 6.144 3.142 -21.091 1.00 65.19 84 ASP A C 1
ATOM 691 O O . ASP A 1 84 ? 5.843 2.250 -21.888 1.00 65.19 84 ASP A O 1
ATOM 695 N N . LYS A 1 85 ? 7.421 3.325 -20.751 1.00 67.38 85 LYS A N 1
ATOM 696 C CA . LYS A 1 85 ? 8.502 2.469 -21.220 1.00 67.38 85 LYS A CA 1
ATOM 697 C C . LYS A 1 85 ? 8.566 1.225 -20.347 1.00 67.38 85 LYS A C 1
ATOM 699 O O . LYS A 1 85 ? 8.879 1.320 -19.166 1.00 67.38 85 LYS A O 1
ATOM 704 N N . ILE A 1 86 ? 8.462 0.051 -20.969 1.00 67.81 86 ILE A N 1
ATOM 705 C CA . ILE A 1 86 ? 8.791 -1.226 -20.317 1.00 67.81 86 ILE A CA 1
ATOM 706 C C . ILE A 1 86 ? 10.185 -1.108 -19.662 1.00 67.81 86 ILE A C 1
ATOM 708 O O . ILE A 1 86 ? 11.139 -0.692 -20.347 1.00 67.81 86 ILE A O 1
ATOM 712 N N . PRO A 1 87 ? 10.324 -1.403 -18.357 1.00 69.12 87 PRO A N 1
ATOM 713 C CA . PRO A 1 87 ? 11.600 -1.368 -17.648 1.00 69.12 87 PRO A CA 1
ATOM 714 C C . PRO A 1 87 ? 12.613 -2.304 -18.304 1.00 69.12 87 PRO A C 1
ATOM 716 O O . PRO A 1 87 ? 12.420 -3.513 -18.365 1.00 69.12 87 PRO A O 1
ATOM 719 N N . LYS A 1 88 ? 13.695 -1.732 -18.847 1.00 67.56 88 LYS A N 1
ATOM 720 C CA . LYS A 1 88 ? 14.724 -2.496 -19.583 1.00 67.56 88 LYS A CA 1
ATOM 721 C C . LYS A 1 88 ? 15.885 -2.956 -18.714 1.00 67.56 88 LYS A C 1
ATOM 723 O O . LYS A 1 88 ? 16.605 -3.866 -19.103 1.00 67.56 88 LYS A O 1
ATOM 728 N N . LYS A 1 89 ? 16.122 -2.264 -17.603 1.00 69.31 89 LYS A N 1
ATOM 729 C CA . LYS A 1 89 ? 17.300 -2.482 -16.764 1.00 69.31 89 LYS A CA 1
ATOM 730 C C . LYS A 1 89 ? 16.958 -3.172 -15.428 1.00 69.31 89 LYS A C 1
ATOM 732 O O . LYS A 1 89 ? 17.844 -3.776 -14.830 1.00 69.31 89 LYS A O 1
ATOM 737 N N . GLY A 1 90 ? 15.679 -3.159 -15.031 1.00 78.31 90 GLY A N 1
ATOM 738 C CA . GLY A 1 90 ? 15.166 -3.819 -13.832 1.00 78.31 90 GLY A CA 1
ATOM 739 C C . GLY A 1 90 ? 14.233 -2.928 -13.010 1.00 78.31 90 GLY A C 1
ATOM 740 O O . GLY A 1 90 ? 13.850 -1.835 -13.435 1.00 78.31 90 GLY A O 1
ATOM 741 N N . TYR A 1 91 ? 13.856 -3.421 -11.831 1.00 82.19 91 TYR A N 1
ATOM 742 C CA . TYR A 1 91 ? 12.945 -2.751 -10.904 1.00 82.19 91 TYR A CA 1
ATOM 743 C C . TYR A 1 91 ? 13.623 -2.442 -9.570 1.00 82.19 91 TYR A C 1
ATOM 745 O O . TYR A 1 91 ? 14.369 -3.253 -9.013 1.00 82.19 91 TYR A O 1
ATOM 753 N N . THR A 1 92 ? 13.279 -1.282 -9.021 1.00 86.12 92 THR A N 1
ATOM 754 C CA . THR A 1 92 ? 13.482 -0.935 -7.619 1.00 86.12 92 THR A CA 1
ATOM 755 C C . THR A 1 92 ? 12.245 -1.319 -6.810 1.00 86.12 92 THR A C 1
ATOM 757 O O . THR A 1 92 ? 11.123 -0.939 -7.147 1.00 86.12 92 THR A O 1
ATOM 760 N N . ALA A 1 93 ? 12.459 -2.061 -5.727 1.00 88.12 93 ALA A N 1
ATOM 761 C CA . ALA A 1 93 ? 11.441 -2.386 -4.746 1.00 88.12 93 ALA A CA 1
ATOM 762 C C . ALA A 1 93 ? 11.418 -1.323 -3.640 1.00 88.12 93 ALA A C 1
ATOM 764 O O . ALA A 1 93 ? 12.428 -1.057 -2.976 1.00 88.12 93 ALA A O 1
ATOM 765 N N . TRP A 1 94 ? 10.242 -0.742 -3.430 1.00 88.44 94 TRP A N 1
ATOM 766 C CA . TRP A 1 94 ? 9.984 0.252 -2.397 1.00 88.44 94 TRP A CA 1
ATOM 767 C C . TRP A 1 94 ? 9.071 -0.332 -1.333 1.00 88.44 94 TRP A C 1
ATOM 769 O O . TRP A 1 94 ? 7.992 -0.832 -1.641 1.00 88.44 94 TRP A O 1
ATOM 779 N N . TYR A 1 95 ? 9.515 -0.255 -0.084 1.00 90.56 95 TYR A N 1
ATOM 780 C CA . TYR A 1 95 ? 8.759 -0.648 1.092 1.00 90.56 95 TYR A CA 1
ATOM 781 C C . TYR A 1 95 ? 8.100 0.566 1.726 1.00 90.56 95 TYR A C 1
ATOM 783 O O . TYR A 1 95 ? 8.762 1.571 1.987 1.00 90.56 95 TYR A O 1
ATOM 791 N N . PHE A 1 96 ? 6.818 0.419 2.026 1.00 90.06 96 PHE A N 1
ATOM 792 C CA . PHE A 1 96 ? 6.025 1.346 2.806 1.00 90.06 96 PHE A CA 1
ATOM 793 C C . PHE A 1 96 ? 5.515 0.625 4.044 1.00 90.06 96 PHE A C 1
ATOM 795 O O . PHE A 1 96 ? 4.898 -0.432 3.936 1.00 90.06 96 PHE A O 1
ATOM 802 N N . GLU A 1 97 ? 5.716 1.216 5.213 1.00 90.88 97 GLU A N 1
ATOM 803 C CA . GLU A 1 97 ? 4.993 0.841 6.423 1.00 90.88 97 GLU A CA 1
ATOM 804 C C . GLU A 1 97 ? 4.190 2.038 6.892 1.00 90.88 97 GLU A C 1
ATOM 806 O O . GLU A 1 97 ? 4.727 3.146 6.980 1.00 90.88 97 GLU A O 1
ATOM 811 N N . PHE A 1 98 ? 2.918 1.805 7.201 1.00 88.50 98 PHE A N 1
ATOM 812 C CA . PHE A 1 98 ? 2.137 2.799 7.900 1.00 88.50 98 PHE A CA 1
ATOM 813 C C . PHE A 1 98 ? 1.156 2.226 8.908 1.00 88.50 98 PHE A C 1
ATOM 815 O O . PHE A 1 98 ? 0.723 1.073 8.843 1.00 88.50 98 PHE A O 1
ATOM 822 N N . GLU A 1 99 ? 0.817 3.082 9.859 1.00 91.31 99 GLU A N 1
ATOM 823 C CA . GLU A 1 99 ? -0.219 2.854 10.852 1.00 91.31 99 GLU A CA 1
ATOM 824 C C . GLU A 1 99 ? -1.386 3.784 10.538 1.00 91.31 99 GLU A C 1
ATOM 826 O O . GLU A 1 99 ? -1.168 4.924 10.146 1.00 91.31 99 GLU A O 1
ATOM 831 N N . PHE A 1 100 ? -2.613 3.281 10.639 1.00 89.06 100 PHE A N 1
ATOM 832 C CA . PHE A 1 100 ? -3.825 4.020 10.311 1.00 89.06 100 PHE A CA 1
ATOM 833 C C . PHE A 1 100 ? -4.833 3.915 11.452 1.00 89.06 100 PHE A C 1
ATOM 835 O O . PHE A 1 100 ? -5.118 2.820 11.941 1.00 89.06 100 PHE A O 1
ATOM 842 N N . THR A 1 101 ? -5.393 5.058 11.842 1.00 90.25 101 THR A N 1
ATOM 843 C CA . THR A 1 101 ? -6.466 5.180 12.834 1.00 90.25 101 THR A CA 1
ATOM 844 C C . THR A 1 101 ? -7.601 6.023 12.266 1.00 90.25 101 THR A C 1
ATOM 846 O O . THR A 1 101 ? -7.381 7.007 11.561 1.00 90.25 101 THR A O 1
ATOM 849 N N . SER A 1 102 ? -8.842 5.642 12.556 1.00 89.12 102 SER A N 1
ATOM 850 C CA . SER A 1 102 ? -10.034 6.366 12.109 1.00 89.12 102 SER A CA 1
ATOM 851 C C . SER A 1 102 ? -11.207 6.051 13.036 1.00 89.12 102 SER A C 1
ATOM 853 O O . SER A 1 102 ? -11.297 4.918 13.505 1.00 89.12 102 SER A O 1
ATOM 855 N N . PRO A 1 103 ? -12.156 6.981 13.256 1.00 89.12 103 PRO A N 1
ATOM 856 C CA . PRO A 1 103 ? -13.429 6.656 13.903 1.00 89.12 103 PRO A CA 1
ATOM 857 C C . PRO A 1 103 ? -14.204 5.526 13.203 1.00 89.12 103 PRO A C 1
ATOM 859 O O . PRO A 1 103 ? -15.044 4.886 13.820 1.00 89.12 103 PRO A O 1
ATOM 862 N N . GLN A 1 104 ? -13.925 5.282 11.919 1.00 89.94 104 GLN A N 1
ATOM 863 C CA . GLN A 1 104 ? -14.558 4.240 11.106 1.00 89.94 104 GLN A CA 1
ATOM 864 C C . GLN A 1 104 ? -13.733 2.944 11.037 1.00 89.94 104 GLN A C 1
ATOM 866 O O . GLN A 1 104 ? -14.081 2.047 10.278 1.00 89.94 104 GLN A O 1
ATOM 871 N N . ILE A 1 105 ? -12.635 2.823 11.793 1.00 89.75 105 ILE A N 1
ATOM 872 C CA . ILE A 1 105 ? -11.692 1.702 11.648 1.00 89.75 105 ILE A CA 1
ATOM 873 C C . ILE A 1 105 ? -12.309 0.328 11.925 1.00 89.75 105 ILE A C 1
ATOM 875 O O . ILE A 1 105 ? -11.849 -0.674 11.388 1.00 89.75 105 ILE A O 1
ATOM 879 N N . ASP A 1 106 ? -13.359 0.278 12.743 1.00 90.38 106 ASP A N 1
ATOM 880 C CA . ASP A 1 106 ? -14.098 -0.950 13.030 1.00 90.38 106 ASP A CA 1
ATOM 881 C C . ASP A 1 106 ? -14.989 -1.414 11.880 1.00 90.38 106 ASP A C 1
ATOM 883 O O . ASP A 1 106 ? -15.298 -2.599 11.806 1.00 90.38 106 ASP A O 1
ATOM 887 N N . ALA A 1 107 ? -15.375 -0.502 10.988 1.00 91.75 107 ALA A N 1
ATOM 888 C CA . ALA A 1 107 ? -16.183 -0.81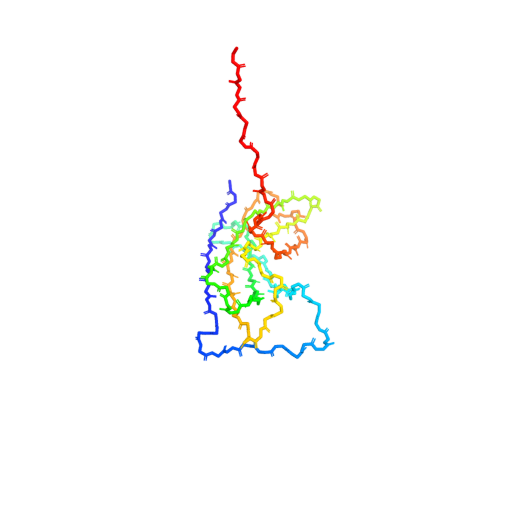9 9.820 1.00 91.75 107 ALA A CA 1
ATOM 889 C C . ALA A 1 107 ? -15.336 -1.283 8.628 1.00 91.75 107 ALA A C 1
ATOM 891 O O . ALA A 1 107 ? -15.887 -1.846 7.695 1.00 91.75 107 ALA A O 1
ATOM 892 N N . ILE A 1 108 ? -14.018 -1.053 8.638 1.00 92.50 108 ILE A N 1
ATOM 893 C CA . ILE A 1 108 ? -13.143 -1.407 7.516 1.00 92.50 108 ILE A CA 1
ATOM 894 C C . ILE A 1 108 ? -12.889 -2.918 7.515 1.00 92.50 108 ILE A C 1
ATOM 896 O O . ILE A 1 108 ? -12.243 -3.437 8.429 1.00 92.50 108 ILE A O 1
ATOM 900 N N . ASP A 1 109 ? -13.339 -3.607 6.469 1.00 92.25 109 ASP A N 1
ATOM 901 C CA . ASP A 1 109 ? -13.076 -5.037 6.238 1.00 92.25 109 ASP A CA 1
ATOM 902 C C . ASP A 1 109 ? -12.167 -5.290 5.026 1.00 92.25 109 ASP A C 1
ATOM 904 O O . ASP A 1 109 ? -11.575 -6.364 4.904 1.00 92.25 109 ASP A O 1
ATOM 908 N N . THR A 1 110 ? -11.998 -4.274 4.177 1.00 91.25 110 THR A N 1
ATOM 909 C CA . THR A 1 110 ? -11.289 -4.377 2.906 1.00 91.25 110 THR A CA 1
ATOM 910 C C . THR A 1 110 ? -10.255 -3.263 2.783 1.00 91.25 110 THR A C 1
ATOM 912 O O . THR A 1 110 ? -10.538 -2.088 3.027 1.00 91.25 110 THR A O 1
ATOM 915 N N . LEU A 1 111 ? -9.041 -3.636 2.377 1.00 90.88 111 LEU A N 1
ATOM 916 C CA . LEU A 1 111 ? -7.964 -2.713 2.034 1.00 90.88 111 LEU A CA 1
ATOM 917 C C . LEU A 1 111 ? -7.645 -2.857 0.547 1.00 90.88 111 LEU A C 1
ATOM 919 O O . LEU A 1 111 ? -7.233 -3.926 0.101 1.00 90.88 111 LEU A O 1
ATOM 923 N N . GLU A 1 112 ? -7.768 -1.762 -0.191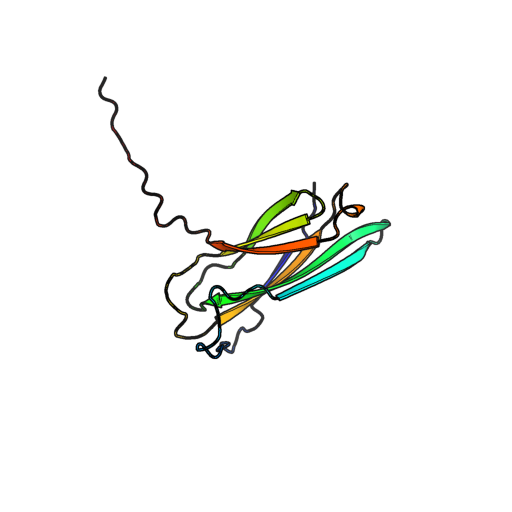 1.00 91.75 112 GLU A N 1
ATOM 924 C CA . GLU A 1 112 ? -7.355 -1.673 -1.585 1.00 91.75 112 GLU A CA 1
ATOM 925 C C . GLU A 1 112 ? -6.130 -0.778 -1.715 1.00 91.75 112 GLU A C 1
ATOM 927 O O . GLU A 1 112 ? -6.046 0.294 -1.113 1.00 91.75 112 GLU A O 1
ATOM 932 N N . THR A 1 113 ? -5.181 -1.192 -2.547 1.00 87.94 113 THR A N 1
ATOM 933 C CA . THR A 1 113 ? -3.982 -0.404 -2.829 1.00 87.94 113 THR A CA 1
ATOM 934 C C . THR A 1 113 ? -3.796 -0.244 -4.320 1.00 87.94 113 THR A C 1
ATOM 936 O O . THR A 1 113 ? -3.835 -1.227 -5.061 1.00 87.94 113 THR A O 1
ATOM 939 N N . TYR A 1 114 ? -3.510 0.978 -4.738 1.00 87.06 114 TYR A N 1
ATOM 940 C CA . TYR A 1 114 ? -3.350 1.340 -6.135 1.00 87.06 114 TYR A CA 1
ATOM 941 C C . TYR A 1 114 ? -1.973 1.954 -6.355 1.00 87.06 114 TYR A C 1
ATOM 943 O O . TYR A 1 114 ? -1.510 2.740 -5.533 1.00 87.06 114 TYR A O 1
ATOM 951 N N . LEU A 1 115 ? -1.333 1.631 -7.476 1.00 85.31 115 LEU A N 1
ATOM 952 C CA . LEU A 1 115 ? -0.235 2.435 -8.010 1.00 85.31 115 LEU A CA 1
ATOM 953 C C . LEU A 1 115 ? -0.840 3.516 -8.901 1.00 85.31 115 LEU A C 1
ATOM 955 O O . LEU A 1 115 ? -1.550 3.197 -9.853 1.00 85.31 115 LEU A O 1
ATOM 959 N N . ARG A 1 116 ? -0.587 4.782 -8.569 1.00 85.19 116 ARG A N 1
ATOM 960 C CA . ARG A 1 116 ? -1.120 5.943 -9.279 1.00 85.19 116 ARG A CA 1
ATOM 961 C C . ARG A 1 116 ? 0.023 6.759 -9.856 1.00 85.19 116 ARG A C 1
ATOM 963 O O . ARG A 1 116 ? 0.922 7.174 -9.128 1.00 85.19 116 ARG A O 1
ATOM 970 N N . ASP A 1 117 ? -0.049 6.994 -11.157 1.00 83.69 117 ASP A N 1
ATOM 971 C CA . ASP A 1 117 ? 0.835 7.938 -11.819 1.00 83.69 117 ASP A CA 1
ATOM 972 C C . ASP A 1 117 ? 0.532 9.365 -11.341 1.00 83.69 117 ASP A C 1
ATOM 974 O O . ASP A 1 117 ? -0.623 9.801 -11.382 1.00 83.69 117 ASP A O 1
ATOM 978 N N . ILE A 1 118 ? 1.552 10.068 -10.851 1.00 76.31 118 ILE A N 1
ATOM 979 C CA . ILE A 1 118 ? 1.443 11.481 -10.476 1.00 76.31 118 ILE A CA 1
ATOM 980 C C . ILE A 1 118 ? 1.798 12.426 -11.605 1.00 76.31 118 ILE A C 1
ATOM 982 O O . ILE A 1 118 ? 1.522 13.615 -11.447 1.00 76.31 118 ILE A O 1
ATOM 986 N N . ASP A 1 119 ? 2.445 11.953 -12.673 1.00 67.44 119 ASP A N 1
ATOM 987 C CA . ASP A 1 119 ? 2.813 12.826 -13.773 1.00 67.44 119 ASP A CA 1
ATOM 988 C C . ASP A 1 119 ? 1.588 13.055 -14.669 1.00 67.44 119 ASP A C 1
ATOM 990 O O . ASP A 1 119 ? 1.077 12.138 -15.314 1.00 67.44 119 ASP A O 1
ATOM 994 N N . PRO A 1 120 ? 1.069 14.289 -14.737 1.00 52.62 120 PRO A N 1
ATOM 995 C CA . PRO A 1 120 ? -0.039 14.585 -15.609 1.00 52.62 120 PRO A CA 1
ATOM 996 C C . PRO A 1 120 ? 0.372 14.733 -17.079 1.00 52.62 120 PRO A C 1
ATOM 998 O O . PRO A 1 120 ? -0.543 15.081 -17.814 1.00 52.62 120 PRO A O 1
ATOM 1001 N N . VAL A 1 121 ? 1.653 14.556 -17.489 1.00 50.34 121 VAL A N 1
ATOM 1002 C CA . VAL A 1 121 ? 2.361 14.795 -18.796 1.00 50.34 121 VAL A CA 1
ATOM 1003 C C . VAL A 1 121 ? 1.558 15.394 -19.972 1.00 50.34 121 VAL A C 1
ATOM 1005 O O . VAL A 1 121 ? 2.040 16.255 -20.704 1.00 50.34 121 VAL A O 1
ATOM 1008 N N . THR A 1 122 ? 0.320 14.971 -20.188 1.00 43.12 122 THR A N 1
ATOM 1009 C CA . THR A 1 122 ? -0.682 15.586 -21.073 1.00 43.12 122 THR A CA 1
ATOM 1010 C C . THR A 1 122 ? -1.419 16.835 -20.558 1.00 43.12 122 THR A C 1
ATOM 1012 O O . THR A 1 122 ? -2.209 17.381 -21.329 1.00 43.12 122 THR A O 1
ATOM 1015 N N . SER A 1 123 ? -1.192 17.352 -19.343 1.00 41.34 123 SER A N 1
ATOM 1016 C CA . SER A 1 123 ? -1.859 18.590 -18.893 1.00 41.34 123 SER A CA 1
ATOM 1017 C C . SER A 1 123 ? -1.275 19.822 -19.596 1.00 41.34 123 SER A C 1
ATOM 1019 O O . SER A 1 123 ? -0.439 20.564 -19.083 1.00 41.34 123 SER A O 1
ATOM 1021 N N . ARG A 1 124 ? -1.704 20.010 -20.846 1.00 44.69 124 ARG A N 1
ATOM 1022 C CA . ARG A 1 124 ? -1.483 21.201 -21.660 1.00 44.69 124 ARG A CA 1
ATOM 1023 C C . ARG A 1 124 ? -2.496 22.258 -21.235 1.00 44.69 124 ARG A C 1
ATOM 1025 O O . ARG A 1 124 ? -3.653 22.219 -21.643 1.00 44.69 124 ARG A O 1
ATOM 1032 N N . GLY A 1 125 ? -2.059 23.220 -20.431 1.00 39.50 125 GLY A N 1
ATOM 1033 C CA . GLY A 1 125 ? -2.807 24.461 -20.236 1.00 39.50 125 GLY A CA 1
ATOM 1034 C C . GLY A 1 125 ? -2.781 25.319 -21.505 1.00 39.50 125 GLY A C 1
ATOM 1035 O O . GLY A 1 125 ? -1.779 25.351 -22.218 1.00 39.50 125 GLY A O 1
ATOM 1036 N N . THR A 1 126 ? -3.872 26.032 -21.786 1.00 43.41 126 THR A N 1
ATOM 1037 C CA . THR A 1 126 ? -3.885 27.113 -22.785 1.00 43.41 126 THR A CA 1
ATOM 1038 C C . THR A 1 126 ? -3.771 28.444 -22.055 1.00 43.41 126 THR A C 1
ATOM 1040 O O . THR A 1 126 ? -4.587 28.744 -21.187 1.00 43.41 126 THR A O 1
ATOM 1043 N N . VAL A 1 127 ? -2.767 29.244 -22.407 1.00 54.25 127 VAL A N 1
ATOM 1044 C CA . VAL A 1 127 ? -2.695 30.654 -22.012 1.00 54.25 127 VAL A CA 1
ATOM 1045 C C . VAL A 1 127 ? -3.373 31.456 -23.117 1.00 54.25 127 VAL A C 1
ATOM 1047 O O . VAL A 1 127 ? -2.938 31.405 -24.265 1.00 54.25 127 VAL A O 1
ATOM 1050 N N . THR A 1 128 ? -4.441 32.179 -22.784 1.00 54.66 128 THR A N 1
ATOM 1051 C CA . THR A 1 128 ? -5.081 33.138 -23.693 1.00 54.66 128 THR A CA 1
ATOM 1052 C C . THR A 1 128 ? -4.914 34.547 -23.142 1.00 54.66 128 THR A C 1
ATOM 1054 O O . THR A 1 128 ? -4.991 34.756 -21.932 1.00 54.66 128 THR A O 1
ATOM 1057 N N . MET A 1 129 ? -4.691 35.521 -24.021 1.00 43.59 129 MET A N 1
ATOM 1058 C CA . MET A 1 129 ? -4.784 36.931 -23.653 1.00 43.59 129 MET A CA 1
ATOM 1059 C C . MET A 1 129 ? -6.238 37.381 -23.771 1.00 43.59 129 MET A C 1
ATOM 1061 O O . MET A 1 129 ? -6.886 37.130 -24.785 1.00 43.59 129 MET A O 1
ATOM 1065 N N . VAL A 1 130 ? -6.742 38.059 -22.742 1.00 48.47 130 VAL A N 1
ATOM 1066 C CA . VAL A 1 130 ? -8.012 38.786 -22.813 1.00 48.47 130 VAL A CA 1
ATOM 1067 C C . VAL A 1 130 ? -7.697 40.161 -23.397 1.00 48.47 130 VAL A C 1
ATOM 1069 O O . VAL A 1 130 ? -7.006 40.953 -22.758 1.00 48.47 130 VAL A O 1
ATOM 1072 N N . GLN A 1 131 ? -8.137 40.423 -24.628 1.00 50.00 131 GLN A N 1
ATOM 1073 C CA . GLN A 1 131 ? -8.165 41.788 -25.153 1.00 50.00 131 GLN A CA 1
ATOM 1074 C C . GLN A 1 131 ? -9.373 42.508 -24.549 1.00 50.00 131 GLN A C 1
ATOM 1076 O O . GLN A 1 131 ? -10.468 41.945 -24.521 1.00 50.00 131 GLN A O 1
ATOM 1081 N N . GLY A 1 132 ? -9.128 43.702 -24.007 1.00 50.41 132 GLY A N 1
ATOM 1082 C CA . GLY A 1 132 ? -10.169 44.622 -23.542 1.00 50.41 132 GLY A CA 1
ATOM 1083 C C . GLY A 1 132 ? -10.853 45.350 -24.687 1.00 50.41 132 GLY A C 1
ATOM 1084 O O . GLY A 1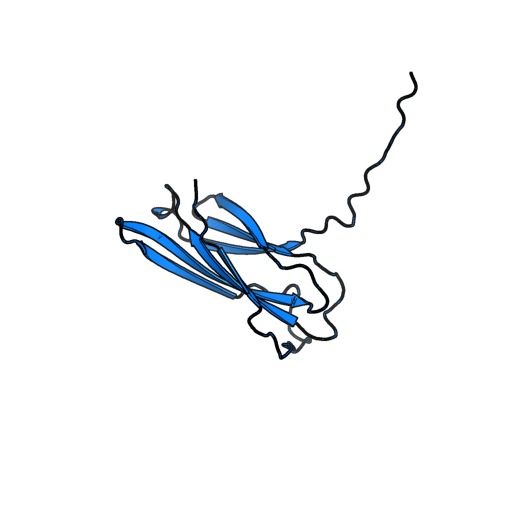 132 ? -10.248 45.424 -25.782 1.00 50.41 132 GLY A O 1
#

Radius of gyration: 18.34 Å; chains: 1; bounding box: 41×58×50 Å

pLDDT: mean 78.23, std 14.9, range [39.5, 93.25]

Secondary structure (DSSP, 8-state):
----EEEEEES-SS--B---TTS-PSSPPPEEEEEEEE-TTS-EEEEEEEEEEEETT--SPPEEEEEEEETTEEEEEEEE---SS--SS-EEEEEEEEEE--TTTTT--EEEEEEEE---TT--PPP-----